Protein AF-A0A352GHY6-F1 (afdb_monomer_lite)

pLDDT: mean 82.94, std 8.96, range [47.38, 90.62]

Foldseek 3Di:
DQLEAEAEAEEQCVDVCCDDVSPNVVVVLVVVCVVRVGHYDYHYHHDPDPD

Structure (mmCIF, N/CA/C/O backbone):
data_AF-A0A352GHY6-F1
#
_entry.id   AF-A0A352GHY6-F1
#
loop_
_atom_site.group_PDB
_atom_site.id
_atom_site.type_symbol
_atom_site.label_atom_id
_atom_site.label_alt_id
_atom_site.label_comp_id
_atom_site.label_asym_id
_atom_site.label_entity_id
_atom_site.label_seq_id
_atom_site.pdbx_PDB_ins_code
_atom_site.Cartn_x
_atom_site.Cartn_y
_atom_site.Cartn_z
_atom_site.occupancy
_atom_site.B_iso_or_equiv
_atom_site.auth_seq_id
_atom_site.auth_comp_id
_atom_site.auth_asym_id
_atom_site.auth_atom_id
_atom_site.pdbx_PDB_model_num
ATOM 1 N N . PRO A 1 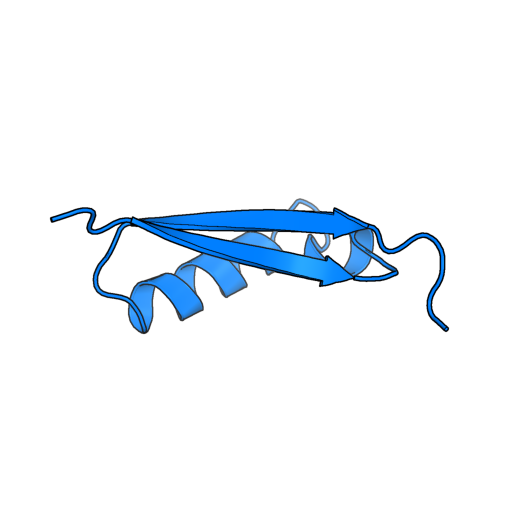1 ? -18.208 -11.913 12.687 1.00 47.38 1 PRO A N 1
ATOM 2 C CA . PRO A 1 1 ? -18.196 -11.139 11.421 1.00 47.38 1 PRO A CA 1
ATOM 3 C C . PRO A 1 1 ? -16.825 -10.480 11.191 1.00 47.38 1 PRO A C 1
ATOM 5 O O . PRO A 1 1 ? -16.347 -9.746 12.052 1.00 47.38 1 PRO A O 1
ATOM 8 N N . ALA A 1 2 ? -16.157 -10.810 10.084 1.00 56.84 2 ALA A N 1
ATOM 9 C CA . ALA A 1 2 ? -14.778 -10.411 9.803 1.00 56.84 2 ALA A CA 1
ATOM 10 C C . ALA A 1 2 ? -14.654 -8.890 9.566 1.00 56.84 2 ALA A C 1
ATOM 12 O O . ALA A 1 2 ? -14.747 -8.415 8.441 1.00 56.84 2 ALA A O 1
ATOM 13 N N . LYS A 1 3 ? -14.432 -8.120 10.640 1.00 66.62 3 LYS A N 1
ATOM 14 C CA . LYS A 1 3 ? -14.173 -6.666 10.629 1.00 66.62 3 LYS A CA 1
ATOM 15 C C . LYS A 1 3 ? -12.747 -6.334 10.155 1.00 66.62 3 LYS A C 1
ATOM 17 O O . LYS A 1 3 ? -12.031 -5.583 10.814 1.00 66.62 3 LYS A O 1
ATOM 22 N N . LYS A 1 4 ? -12.283 -6.956 9.068 1.00 77.00 4 LYS A N 1
ATOM 23 C CA . LYS A 1 4 ? -10.959 -6.683 8.492 1.00 77.00 4 LYS A CA 1
ATOM 24 C C . LYS A 1 4 ? -11.118 -6.277 7.037 1.00 77.00 4 LYS A C 1
ATOM 26 O O . LYS A 1 4 ? -11.514 -7.093 6.208 1.00 77.00 4 LYS A O 1
ATOM 31 N N . ALA A 1 5 ? -10.816 -5.018 6.742 1.00 77.06 5 ALA A N 1
ATOM 32 C CA . ALA A 1 5 ? -10.861 -4.489 5.390 1.00 77.06 5 ALA A CA 1
ATOM 33 C C . ALA A 1 5 ? -9.535 -4.809 4.700 1.00 77.06 5 ALA A C 1
ATOM 35 O O . ALA A 1 5 ? -8.482 -4.312 5.093 1.00 77.06 5 ALA A O 1
ATOM 36 N N . ARG A 1 6 ? -9.572 -5.684 3.695 1.00 85.19 6 ARG A N 1
ATOM 37 C CA . ARG A 1 6 ? -8.418 -5.972 2.839 1.00 85.19 6 ARG A CA 1
ATOM 38 C C . ARG A 1 6 ? -8.530 -5.125 1.583 1.00 85.19 6 ARG A C 1
ATOM 40 O O . ARG A 1 6 ? -9.493 -5.269 0.839 1.00 85.19 6 ARG A O 1
ATOM 47 N N . VAL A 1 7 ? -7.549 -4.261 1.362 1.00 84.19 7 VAL A N 1
ATOM 48 C CA . VAL A 1 7 ? -7.496 -3.354 0.218 1.00 84.19 7 VAL A CA 1
ATOM 49 C C . VAL A 1 7 ? -6.249 -3.691 -0.587 1.00 84.19 7 VAL A C 1
ATOM 51 O O . VAL A 1 7 ? -5.132 -3.555 -0.093 1.00 84.19 7 VAL A O 1
ATOM 54 N N . THR A 1 8 ? -6.441 -4.146 -1.823 1.00 89.19 8 THR A N 1
ATOM 55 C CA . THR A 1 8 ? -5.347 -4.476 -2.742 1.00 89.19 8 THR A CA 1
ATOM 56 C C . THR A 1 8 ? -5.207 -3.370 -3.781 1.00 89.19 8 THR A C 1
ATOM 58 O O . THR A 1 8 ? -6.102 -3.157 -4.597 1.00 89.19 8 THR A O 1
ATOM 61 N N . ILE A 1 9 ? -4.079 -2.670 -3.752 1.00 87.75 9 ILE A N 1
ATOM 62 C CA . ILE A 1 9 ? -3.738 -1.575 -4.651 1.00 87.75 9 ILE A CA 1
ATOM 63 C C . ILE A 1 9 ? -2.896 -2.145 -5.784 1.00 87.75 9 ILE A C 1
ATOM 65 O O . ILE A 1 9 ? -1.763 -2.576 -5.575 1.00 87.75 9 ILE A O 1
ATOM 69 N N . HIS A 1 10 ? -3.453 -2.124 -6.986 1.00 90.50 10 HIS A N 1
ATOM 70 C CA . HIS A 1 10 ? -2.741 -2.494 -8.198 1.00 90.50 10 HIS A CA 1
ATOM 71 C C . HIS A 1 10 ? -2.139 -1.225 -8.795 1.00 90.50 10 HIS A C 1
ATOM 73 O O . HIS A 1 10 ? -2.856 -0.269 -9.083 1.00 90.50 10 HIS A O 1
ATOM 79 N N . THR A 1 11 ? -0.820 -1.186 -8.953 1.00 87.62 11 THR A N 1
ATOM 80 C CA . THR A 1 11 ? -0.126 -0.023 -9.517 1.00 87.62 11 THR A CA 1
ATOM 81 C C . THR A 1 11 ? 1.043 -0.449 -10.392 1.00 87.62 11 THR A C 1
ATOM 83 O O . THR A 1 11 ? 1.760 -1.388 -10.067 1.00 87.62 11 THR A O 1
ATOM 86 N N . ALA A 1 12 ? 1.277 0.263 -11.494 1.00 90.62 12 ALA A N 1
ATOM 87 C CA . ALA A 1 12 ? 2.479 0.075 -12.310 1.00 90.62 12 ALA A CA 1
ATOM 88 C C . ALA A 1 12 ? 3.752 0.592 -11.608 1.00 90.62 12 ALA A C 1
ATOM 90 O O . ALA A 1 12 ? 4.864 0.266 -12.007 1.00 90.62 12 ALA A O 1
ATOM 91 N N . ARG A 1 13 ? 3.607 1.438 -10.574 1.00 89.12 13 ARG A N 1
ATOM 92 C CA . ARG A 1 13 ? 4.728 2.055 -9.849 1.00 89.12 13 ARG A CA 1
ATOM 93 C C . ARG A 1 13 ? 4.514 1.971 -8.333 1.00 89.12 13 ARG A C 1
ATOM 95 O O . ARG A 1 13 ? 4.085 2.955 -7.725 1.00 89.12 13 ARG A O 1
ATOM 102 N N . PRO A 1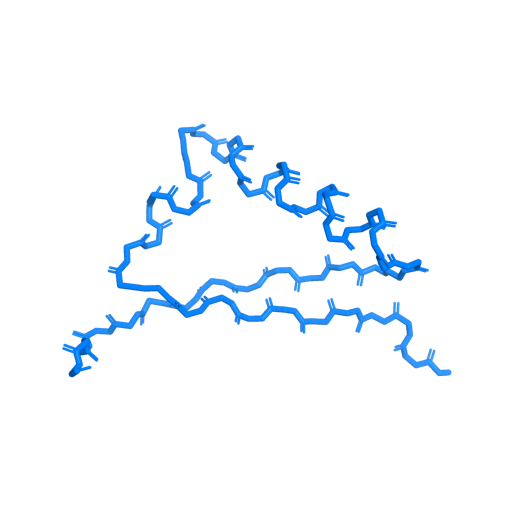 14 ? 4.844 0.835 -7.691 1.00 88.06 14 PRO A N 1
ATOM 103 C CA . PRO A 1 14 ? 4.658 0.654 -6.250 1.00 88.06 14 PRO A CA 1
ATOM 104 C C . PRO A 1 14 ? 5.527 1.601 -5.418 1.00 88.06 14 PRO A C 1
ATOM 106 O O . PRO A 1 14 ? 5.079 2.099 -4.389 1.00 88.06 14 PRO A O 1
ATOM 109 N N . GLY A 1 15 ? 6.735 1.931 -5.889 1.00 88.50 15 GLY A N 1
ATOM 110 C CA . GLY A 1 15 ? 7.645 2.832 -5.173 1.00 88.50 15 GLY A CA 1
ATOM 111 C C . GLY A 1 15 ? 7.072 4.233 -4.933 1.00 88.50 15 GLY A C 1
ATOM 112 O O . GLY A 1 15 ? 7.331 4.828 -3.891 1.00 88.50 15 GLY A O 1
ATOM 113 N N . VAL A 1 16 ? 6.244 4.739 -5.855 1.00 88.50 16 VAL A N 1
ATOM 114 C CA . VAL A 1 16 ? 5.573 6.041 -5.695 1.00 88.50 16 VAL A CA 1
ATOM 115 C C . VAL A 1 16 ? 4.460 5.957 -4.649 1.00 88.50 16 VAL A C 1
ATOM 117 O O . VAL A 1 16 ? 4.303 6.881 -3.863 1.00 88.50 16 VAL A O 1
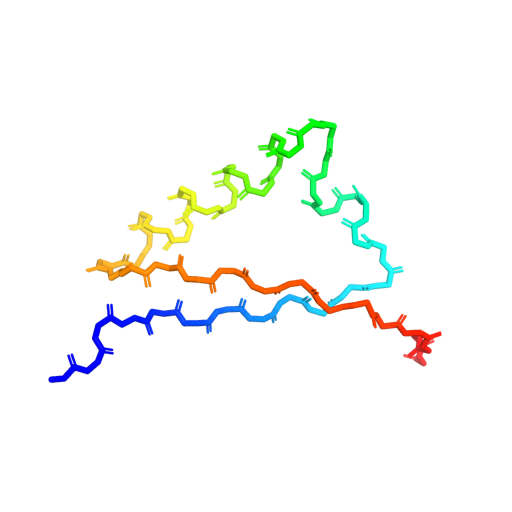ATOM 120 N N . VAL A 1 17 ? 3.729 4.839 -4.602 1.00 86.19 17 VAL A N 1
ATOM 121 C CA . VAL A 1 17 ? 2.626 4.615 -3.648 1.00 86.19 17 VAL A CA 1
ATOM 122 C C . VAL A 1 17 ? 3.139 4.423 -2.220 1.00 86.19 17 VAL A C 1
ATOM 124 O O . VAL A 1 17 ? 2.515 4.877 -1.267 1.00 86.19 17 VAL A O 1
ATOM 127 N N . ILE A 1 18 ? 4.288 3.764 -2.055 1.00 88.38 18 ILE A N 1
ATOM 128 C CA . ILE A 1 18 ? 4.931 3.607 -0.743 1.00 88.38 18 ILE A CA 1
ATOM 129 C C . ILE A 1 18 ? 5.513 4.951 -0.271 1.00 88.38 18 ILE A C 1
ATOM 131 O O . ILE A 1 18 ? 5.460 5.274 0.919 1.00 88.38 18 ILE A O 1
ATOM 135 N N . GLY A 1 19 ? 6.047 5.745 -1.204 1.00 88.06 19 GLY A N 1
ATOM 136 C CA . GLY A 1 19 ? 6.661 7.037 -0.923 1.00 88.06 19 GLY A CA 1
ATOM 137 C C . GLY A 1 19 ? 8.046 6.920 -0.283 1.00 88.06 19 GLY A C 1
ATOM 138 O O . GLY A 1 19 ? 8.604 5.835 -0.089 1.00 88.06 19 GLY A O 1
ATOM 139 N N . LYS A 1 20 ? 8.641 8.062 0.077 1.00 88.12 20 LYS A N 1
ATOM 140 C CA . LYS A 1 20 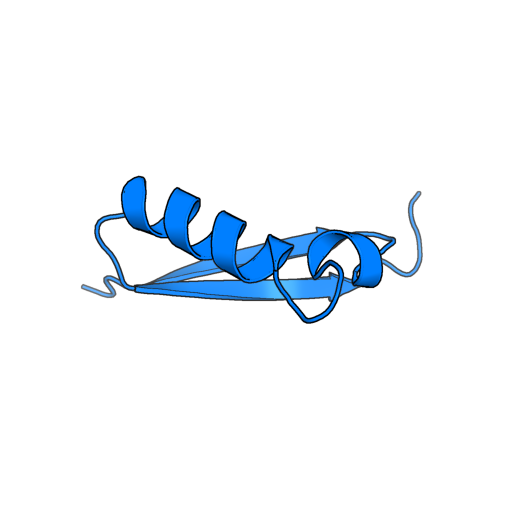? 9.965 8.086 0.723 1.00 88.12 20 LYS A CA 1
ATOM 141 C C . LYS A 1 20 ? 9.849 7.534 2.147 1.00 88.12 20 LYS A C 1
ATOM 143 O O . LYS A 1 20 ? 9.172 8.124 2.982 1.00 88.12 20 LYS A O 1
ATOM 148 N N . LYS A 1 21 ? 10.536 6.419 2.423 1.00 86.88 21 LYS A N 1
ATOM 149 C CA . LYS A 1 21 ? 10.526 5.713 3.723 1.00 86.88 21 LYS A CA 1
ATOM 150 C C . LYS A 1 21 ? 9.139 5.222 4.184 1.00 86.88 21 LYS A C 1
ATOM 152 O O . LYS A 1 21 ? 8.949 5.028 5.378 1.00 86.88 21 LYS A O 1
ATOM 157 N N . GLY A 1 22 ? 8.175 5.025 3.279 1.00 85.06 22 GLY A N 1
ATOM 158 C CA . GLY A 1 22 ? 6.836 4.563 3.675 1.00 85.06 22 GLY A CA 1
ATOM 159 C C . GLY A 1 22 ? 5.917 5.662 4.227 1.00 85.06 22 GLY A C 1
ATOM 160 O O . GLY A 1 22 ? 4.947 5.359 4.916 1.00 85.06 22 GLY A O 1
ATOM 161 N N . ALA A 1 23 ? 6.211 6.941 3.977 1.00 89.12 23 ALA A N 1
ATOM 162 C CA . ALA A 1 23 ? 5.384 8.036 4.487 1.00 89.12 23 ALA A CA 1
ATOM 163 C C . ALA A 1 23 ? 3.977 8.070 3.858 1.00 89.12 23 ALA A C 1
ATOM 165 O O . ALA A 1 23 ? 2.996 8.345 4.551 1.00 89.12 23 ALA A O 1
ATOM 166 N N . ASP A 1 24 ? 3.871 7.779 2.559 1.00 89.25 24 ASP A N 1
ATOM 167 C CA . ASP A 1 24 ? 2.604 7.843 1.825 1.00 89.25 24 ASP A CA 1
ATOM 168 C C . ASP A 1 24 ? 1.687 6.660 2.160 1.00 89.25 24 ASP A C 1
ATOM 170 O O . ASP A 1 24 ? 0.491 6.861 2.378 1.00 89.25 24 ASP A O 1
ATOM 174 N N . ILE A 1 25 ? 2.238 5.448 2.322 1.00 86.50 25 ILE A N 1
ATOM 175 C CA . ILE A 1 25 ? 1.442 4.273 2.719 1.00 86.50 25 ILE A CA 1
ATOM 176 C C . ILE A 1 25 ? 0.819 4.449 4.111 1.00 86.50 25 ILE A C 1
ATOM 178 O O . ILE A 1 25 ? -0.317 4.036 4.338 1.00 86.50 25 ILE A O 1
ATOM 182 N N . GLU A 1 26 ? 1.528 5.107 5.032 1.00 87.81 26 GLU A N 1
ATOM 183 C CA . GLU A 1 26 ? 1.043 5.350 6.392 1.00 87.81 26 GLU A CA 1
ATOM 184 C C . GLU A 1 26 ? -0.078 6.403 6.414 1.00 87.81 26 GLU A C 1
ATOM 186 O O . GLU A 1 26 ? -1.053 6.255 7.156 1.00 87.81 26 GLU A O 1
ATOM 191 N N . LYS A 1 27 ? 0.005 7.433 5.556 1.00 90.06 27 LYS A N 1
ATOM 192 C CA . LYS A 1 27 ? -1.100 8.384 5.343 1.00 90.06 27 LYS A CA 1
ATOM 193 C C . LYS A 1 27 ? -2.333 7.690 4.770 1.00 90.06 27 LYS A C 1
ATOM 195 O O . LYS A 1 27 ? -3.406 7.803 5.359 1.00 90.06 27 LYS A O 1
ATOM 200 N N . LEU A 1 28 ? -2.165 6.913 3.698 1.00 87.94 28 LEU A N 1
ATOM 201 C CA . LEU A 1 28 ? -3.246 6.139 3.078 1.00 87.94 28 LEU A CA 1
ATOM 202 C C . LEU A 1 28 ? -3.910 5.196 4.081 1.00 87.94 28 LEU A C 1
ATOM 204 O O . LEU A 1 28 ? -5.133 5.119 4.158 1.00 87.94 28 LEU A O 1
ATOM 208 N N . ARG A 1 29 ? -3.114 4.508 4.903 1.00 85.38 29 ARG A N 1
ATOM 209 C CA . ARG A 1 29 ? -3.635 3.639 5.958 1.00 85.38 29 ARG A CA 1
ATOM 210 C C . ARG A 1 29 ? -4.499 4.406 6.952 1.00 85.38 29 ARG A C 1
ATOM 212 O O . ARG A 1 29 ? -5.569 3.915 7.298 1.00 85.38 29 ARG A O 1
ATOM 219 N N . ARG A 1 30 ? -4.058 5.582 7.409 1.00 87.81 30 ARG A N 1
ATOM 220 C CA . ARG A 1 30 ? -4.825 6.423 8.344 1.00 87.81 30 ARG A CA 1
ATOM 221 C C . ARG A 1 30 ? -6.121 6.933 7.732 1.00 87.81 30 ARG A C 1
ATOM 223 O O . ARG A 1 30 ? -7.143 6.884 8.404 1.00 87.81 30 ARG A O 1
ATOM 230 N N . GLU A 1 31 ? -6.098 7.376 6.481 1.00 87.69 31 GLU A N 1
ATOM 231 C CA . GLU A 1 31 ? -7.298 7.842 5.779 1.00 87.69 31 GLU A CA 1
ATOM 232 C C . GLU A 1 31 ? -8.314 6.709 5.598 1.00 87.69 31 GLU A C 1
ATOM 234 O O . GLU A 1 31 ? -9.477 6.845 5.975 1.00 87.69 31 GLU A O 1
ATOM 239 N N . VAL A 1 32 ? -7.868 5.541 5.126 1.00 84.50 32 VAL A N 1
ATOM 240 C CA . VAL A 1 32 ? -8.749 4.380 4.935 1.00 84.50 32 VAL A CA 1
ATOM 241 C C . VAL A 1 32 ? -9.252 3.834 6.275 1.00 84.50 32 VAL A C 1
ATOM 243 O O . VAL A 1 32 ? -10.406 3.417 6.364 1.00 84.50 32 VAL A O 1
ATOM 246 N N . ALA A 1 33 ? -8.436 3.870 7.332 1.00 83.94 33 ALA A N 1
ATOM 247 C CA . ALA A 1 33 ? -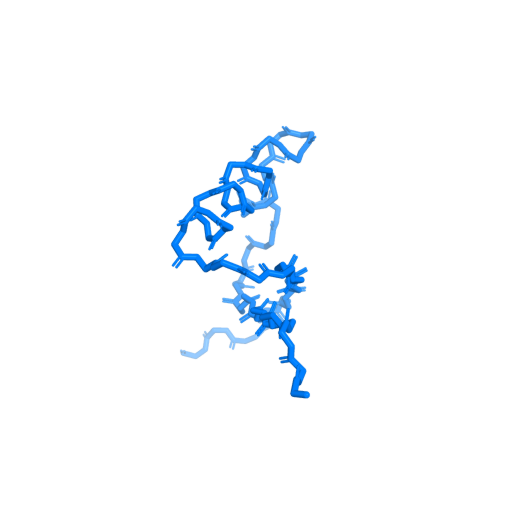8.852 3.500 8.687 1.00 83.94 33 ALA A CA 1
ATOM 248 C C . ALA A 1 33 ? -9.800 4.531 9.327 1.00 83.94 33 ALA A C 1
ATOM 250 O O . ALA A 1 33 ? -10.631 4.162 10.149 1.00 83.94 33 ALA A O 1
ATOM 251 N N . ALA A 1 34 ? -9.719 5.811 8.954 1.00 85.31 34 ALA A N 1
ATOM 252 C CA . ALA A 1 34 ? -10.692 6.816 9.381 1.00 85.31 34 ALA A CA 1
ATOM 253 C C . ALA A 1 34 ? -12.049 6.603 8.692 1.00 85.31 34 ALA A C 1
ATOM 255 O O . ALA A 1 34 ? -13.094 6.766 9.317 1.00 85.31 34 ALA A O 1
ATOM 256 N N . MET A 1 35 ? -12.035 6.187 7.422 1.00 81.88 35 MET A N 1
ATOM 257 C CA . MET A 1 35 ? -13.248 5.850 6.671 1.00 81.88 35 MET A CA 1
ATOM 258 C C . MET A 1 35 ? -13.837 4.490 7.062 1.00 81.88 35 MET A C 1
ATOM 260 O O . MET A 1 35 ? -15.045 4.285 6.959 1.00 81.88 35 MET A O 1
ATOM 264 N N . THR A 1 36 ? -12.999 3.553 7.509 1.00 74.62 36 THR A N 1
ATOM 265 C CA . THR A 1 36 ? -13.404 2.181 7.817 1.00 74.62 36 THR A CA 1
ATOM 266 C C . THR A 1 36 ? -13.181 1.894 9.296 1.00 74.62 36 THR A C 1
ATOM 268 O O . THR A 1 36 ? -12.045 1.780 9.733 1.00 74.62 36 THR A O 1
ATOM 271 N N . SER A 1 37 ? -14.246 1.676 10.076 1.00 71.56 37 SER A N 1
ATOM 272 C CA . SER A 1 37 ? -14.180 1.356 11.522 1.00 71.56 37 SER A CA 1
ATOM 273 C C . SER A 1 37 ? -13.606 -0.042 11.840 1.00 71.56 37 SER A C 1
ATOM 275 O O . SER A 1 37 ? -14.025 -0.706 12.788 1.00 71.56 37 SER A O 1
ATOM 277 N N . SER A 1 38 ? -12.724 -0.560 10.990 1.00 76.12 38 SER A N 1
ATOM 278 C CA . SER A 1 38 ? -12.218 -1.929 10.958 1.00 76.12 38 SER A CA 1
ATOM 279 C C . SER A 1 38 ? -10.726 -1.937 10.647 1.00 76.12 38 SER A C 1
ATOM 281 O O . SER A 1 38 ? -10.190 -0.999 10.068 1.00 76.12 38 SER A O 1
ATOM 283 N N . GLU A 1 39 ? -10.046 -3.017 11.020 1.00 78.69 39 GLU A N 1
ATOM 284 C CA . GLU A 1 39 ? -8.602 -3.151 10.826 1.00 78.69 39 GLU A CA 1
ATOM 285 C C . GLU A 1 39 ? -8.288 -3.258 9.323 1.00 78.69 39 GLU A C 1
ATOM 287 O O . GLU A 1 39 ? -8.757 -4.182 8.649 1.00 78.69 39 GLU A O 1
ATOM 292 N N . VAL A 1 40 ? -7.533 -2.291 8.792 1.00 81.19 40 VAL A N 1
ATOM 293 C CA . VAL A 1 40 ? -7.224 -2.190 7.358 1.00 81.19 40 VAL A CA 1
ATOM 294 C C . VAL A 1 40 ? -5.885 -2.862 7.056 1.00 81.19 40 VAL A C 1
ATOM 296 O O . VAL A 1 40 ? -4.850 -2.467 7.595 1.00 81.19 40 VAL A O 1
ATOM 299 N N . HIS A 1 41 ? -5.902 -3.845 6.157 1.00 85.94 41 HIS A N 1
ATOM 300 C CA . HIS A 1 41 ? -4.715 -4.429 5.537 1.00 85.94 41 HIS A CA 1
ATOM 301 C C . HIS A 1 41 ? -4.577 -3.904 4.110 1.00 85.94 41 HIS A C 1
ATOM 303 O O . HIS A 1 41 ? -5.413 -4.205 3.258 1.00 85.94 41 HIS A O 1
ATOM 309 N N . LEU A 1 42 ? -3.505 -3.154 3.856 1.00 85.56 42 LEU A N 1
ATOM 310 C CA . LEU A 1 42 ? -3.144 -2.685 2.523 1.00 85.56 42 LEU A CA 1
ATOM 311 C C . LEU A 1 42 ? -2.157 -3.666 1.894 1.00 85.56 42 LEU A C 1
ATOM 313 O O . LEU A 1 42 ? -1.130 -3.981 2.490 1.00 85.56 42 LEU A O 1
ATOM 317 N N . ASN A 1 43 ? -2.468 -4.135 0.692 1.00 87.88 43 ASN A N 1
ATOM 318 C CA . ASN A 1 43 ? -1.574 -4.942 -0.125 1.00 87.88 43 ASN A CA 1
ATOM 319 C C . ASN A 1 43 ? -1.263 -4.181 -1.412 1.00 87.88 43 ASN A C 1
ATOM 321 O O . ASN A 1 43 ? -2.178 -3.637 -2.023 1.00 87.88 43 ASN A O 1
ATOM 325 N N . ILE A 1 44 ? -0.002 -4.137 -1.833 1.00 87.00 44 ILE A N 1
ATOM 326 C CA . ILE A 1 44 ? 0.397 -3.463 -3.072 1.00 87.00 44 ILE A CA 1
ATOM 327 C C . ILE A 1 44 ? 0.872 -4.522 -4.054 1.00 87.00 44 ILE A C 1
ATOM 329 O O . ILE A 1 44 ? 1.797 -5.277 -3.763 1.00 87.00 44 ILE A O 1
ATOM 333 N N . VAL A 1 45 ? 0.237 -4.558 -5.220 1.00 90.25 45 VAL A N 1
ATOM 334 C CA . VAL A 1 45 ? 0.567 -5.472 -6.308 1.00 90.25 45 VAL A CA 1
ATOM 335 C C . VAL A 1 45 ? 1.064 -4.655 -7.490 1.00 90.25 45 VAL A C 1
ATOM 337 O O . VAL A 1 45 ? 0.397 -3.731 -7.961 1.00 90.25 45 VAL A O 1
ATOM 340 N N . GLU A 1 46 ? 2.257 -4.997 -7.964 1.00 88.19 46 GLU A N 1
ATOM 341 C CA . GLU A 1 46 ? 2.838 -4.378 -9.146 1.00 88.19 46 GLU A CA 1
ATOM 342 C C . GLU A 1 46 ? 2.182 -4.927 -10.417 1.00 88.19 46 GLU A C 1
ATOM 344 O O . GLU A 1 46 ? 2.159 -6.139 -10.649 1.00 88.19 46 GLU A O 1
ATOM 349 N N . ILE A 1 47 ? 1.664 -4.032 -11.257 1.00 87.94 47 ILE A N 1
ATOM 350 C CA . ILE A 1 47 ? 1.103 -4.391 -12.559 1.00 87.94 47 ILE A CA 1
ATOM 351 C C . ILE A 1 47 ? 2.236 -4.362 -13.589 1.00 87.94 47 ILE A C 1
ATOM 353 O O . ILE A 1 47 ? 2.698 -3.291 -13.977 1.00 87.94 47 ILE A O 1
ATOM 357 N N . ARG A 1 48 ? 2.681 -5.541 -14.043 1.00 80.50 48 ARG A N 1
ATOM 358 C CA . ARG A 1 48 ? 3.781 -5.675 -15.022 1.00 80.50 48 ARG A CA 1
ATOM 359 C C . ARG A 1 48 ? 3.404 -5.276 -16.452 1.00 80.50 48 ARG A C 1
ATOM 361 O O . ARG A 1 48 ? 4.284 -4.930 -17.232 1.00 80.50 48 ARG A O 1
ATOM 368 N N . LYS A 1 49 ? 2.119 -5.344 -16.805 1.00 81.31 49 LYS A N 1
ATOM 369 C CA . LYS A 1 49 ? 1.581 -4.896 -18.096 1.00 81.31 49 LYS A CA 1
ATOM 370 C C . LYS A 1 49 ? 0.422 -3.932 -17.846 1.00 81.31 49 LYS A C 1
ATOM 372 O O . LYS A 1 49 ? -0.675 -4.397 -17.546 1.00 81.31 4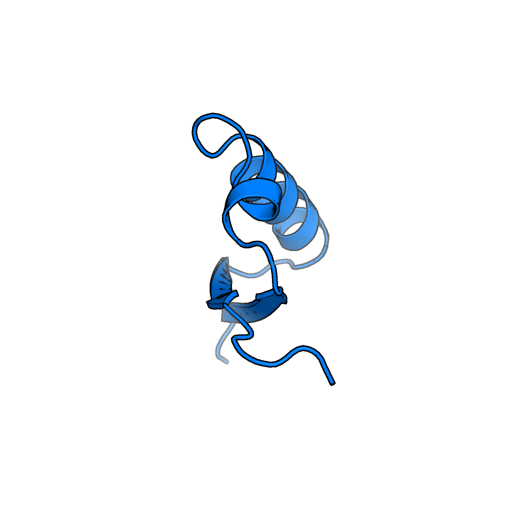9 LYS A O 1
ATOM 377 N N . PRO A 1 50 ? 0.666 -2.616 -17.894 1.00 67.00 50 PRO A N 1
ATOM 378 C CA . PRO A 1 50 ? -0.403 -1.653 -18.073 1.00 67.00 50 PRO A CA 1
ATOM 379 C C . PRO A 1 50 ? -0.793 -1.706 -19.554 1.00 67.00 50 PRO A C 1
ATOM 381 O O . PRO A 1 50 ? -0.109 -1.115 -20.386 1.00 67.00 50 PRO A O 1
ATOM 384 N N . GLU A 1 51 ? -1.795 -2.511 -19.894 1.00 62.41 51 GLU A N 1
ATOM 385 C CA . GLU A 1 51 ? -2.518 -2.318 -21.160 1.00 62.41 51 GLU A CA 1
ATOM 386 C C . GLU A 1 51 ? -3.473 -1.128 -21.024 1.00 62.41 51 GLU A C 1
ATOM 388 O O . GLU A 1 51 ? -4.018 -0.940 -19.907 1.00 62.41 51 GLU A O 1
#

Sequence (51 aa):
PAKKARVTIHTARPGVVIGKKGADIEKLRREVAAMTSSEVHLNIVEIRKPE

Radius of gyration: 12.21 Å; chains: 1; bounding box: 29×20×33 Å

Secondary structure (DSSP, 8-state):
---EEEEEEEES-HHHHH-GGGHHHHHHHHHHHHH-SSEEEEEEEE-S---